Protein AF-A0A3B0KD95-F1 (afdb_monomer_lite)

Structure (mmCIF, N/CA/C/O backbone):
data_AF-A0A3B0KD95-F1
#
_entry.id   AF-A0A3B0KD95-F1
#
loop_
_atom_site.group_PDB
_atom_site.id
_atom_site.type_symbol
_atom_site.label_atom_id
_atom_site.label_alt_id
_atom_site.label_comp_id
_atom_site.label_asym_id
_atom_site.label_entity_id
_atom_site.label_seq_id
_atom_site.pdbx_PDB_ins_code
_atom_site.Cartn_x
_atom_site.Cartn_y
_atom_site.Cartn_z
_atom_site.occupancy
_atom_site.B_iso_or_equiv
_atom_site.auth_seq_id
_atom_site.auth_comp_id
_atom_site.auth_asym_id
_atom_site.auth_atom_id
_atom_site.pdbx_PDB_model_num
ATOM 1 N N . MET A 1 1 ? 42.066 -11.436 -25.158 1.00 61.75 1 MET A N 1
ATOM 2 C CA . MET A 1 1 ? 41.513 -12.187 -24.004 1.00 61.75 1 MET A CA 1
ATOM 3 C C . MET A 1 1 ? 40.568 -11.345 -23.140 1.00 61.75 1 MET A C 1
ATOM 5 O O . MET A 1 1 ? 39.541 -11.863 -22.733 1.00 61.75 1 MET A O 1
ATOM 9 N N . LEU A 1 2 ? 40.833 -10.046 -22.934 1.00 63.94 2 LEU A N 1
ATOM 10 C CA . LEU A 1 2 ? 39.980 -9.151 -22.131 1.00 63.94 2 LEU A CA 1
ATOM 11 C C . LEU A 1 2 ? 38.546 -8.971 -22.682 1.00 63.94 2 LEU A C 1
ATOM 13 O O . LEU A 1 2 ? 37.580 -8.993 -21.930 1.00 63.94 2 LEU A O 1
ATOM 17 N N . TRP A 1 3 ? 38.387 -8.863 -24.006 1.00 67.19 3 TRP A N 1
ATOM 18 C CA . TRP A 1 3 ? 37.083 -8.617 -24.645 1.00 67.19 3 TRP A CA 1
ATOM 19 C C . TRP A 1 3 ? 36.089 -9.786 -24.494 1.00 67.19 3 TRP A C 1
ATOM 21 O O . TRP A 1 3 ? 34.898 -9.572 -24.287 1.00 67.19 3 TRP A O 1
ATOM 31 N N . LEU A 1 4 ? 36.593 -11.027 -24.499 1.00 70.75 4 LEU A N 1
ATOM 32 C CA . LEU A 1 4 ? 35.797 -12.234 -24.238 1.00 70.75 4 LEU A CA 1
ATOM 33 C C . LEU A 1 4 ? 35.297 -12.277 -22.789 1.00 70.75 4 LEU A C 1
ATOM 35 O O . LEU A 1 4 ? 34.150 -12.642 -22.554 1.00 70.75 4 LEU A O 1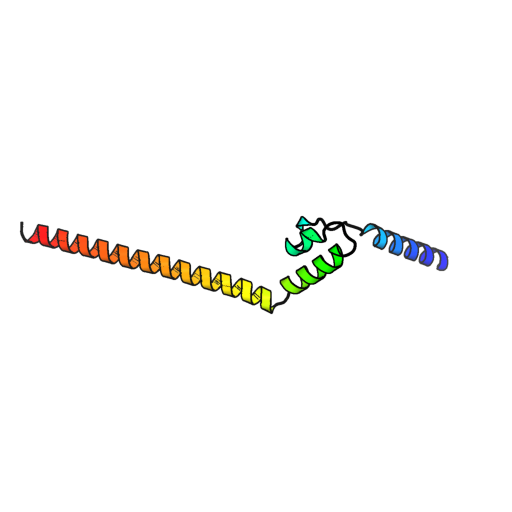
ATOM 39 N N . ALA A 1 5 ? 36.122 -11.850 -21.827 1.00 72.44 5 ALA A N 1
ATOM 40 C CA . ALA A 1 5 ? 35.726 -11.782 -20.423 1.00 72.44 5 ALA A CA 1
ATOM 41 C C . ALA A 1 5 ? 34.607 -10.753 -20.200 1.00 72.44 5 ALA A C 1
ATOM 43 O O . ALA A 1 5 ? 33.627 -11.060 -19.530 1.00 72.44 5 ALA A O 1
ATOM 44 N N . HIS A 1 6 ? 34.686 -9.574 -20.828 1.00 78.19 6 HIS A N 1
ATOM 45 C CA . HIS A 1 6 ? 33.604 -8.584 -20.766 1.00 78.19 6 HIS A CA 1
ATOM 46 C C . HIS A 1 6 ? 32.294 -9.115 -21.354 1.00 78.19 6 HIS A C 1
ATOM 48 O O . HIS A 1 6 ? 31.239 -8.917 -20.758 1.00 78.19 6 HIS A O 1
ATOM 54 N N . PHE A 1 7 ? 32.354 -9.828 -22.480 1.00 81.69 7 PHE A N 1
ATOM 55 C CA . PHE A 1 7 ? 31.161 -10.395 -23.108 1.00 81.69 7 PHE A CA 1
ATOM 56 C C . PHE A 1 7 ? 30.486 -11.450 -22.217 1.00 81.69 7 PHE A C 1
ATOM 58 O O . PHE A 1 7 ? 29.269 -11.433 -22.055 1.00 81.69 7 PHE A O 1
ATOM 65 N N . GLN A 1 8 ? 31.279 -12.315 -21.576 1.00 82.25 8 GLN A N 1
ATOM 66 C CA . GLN A 1 8 ? 30.789 -13.317 -20.622 1.00 82.25 8 GLN A CA 1
ATOM 67 C C . GLN A 1 8 ? 30.199 -12.674 -19.358 1.00 82.25 8 GLN A C 1
ATOM 69 O O . GLN A 1 8 ? 29.142 -13.094 -18.892 1.00 82.25 8 GLN A O 1
ATOM 74 N N . ILE A 1 9 ? 30.832 -11.616 -18.836 1.00 84.19 9 ILE A N 1
ATOM 75 C CA . ILE A 1 9 ? 30.325 -10.853 -17.685 1.00 84.19 9 ILE A CA 1
ATOM 76 C C . ILE A 1 9 ? 28.981 -10.196 -18.023 1.00 84.19 9 ILE A C 1
ATOM 78 O O . ILE A 1 9 ? 28.043 -10.284 -17.237 1.00 84.19 9 ILE A O 1
ATOM 82 N N . ILE A 1 10 ? 28.856 -9.580 -19.202 1.00 84.75 10 ILE A N 1
ATOM 83 C CA . ILE A 1 10 ? 27.604 -8.951 -19.646 1.00 84.75 10 ILE A CA 1
ATOM 84 C C . ILE A 1 10 ? 26.489 -9.998 -19.779 1.00 84.75 10 ILE A C 1
ATOM 86 O O . ILE A 1 10 ? 25.381 -9.774 -19.293 1.00 84.75 10 ILE A O 1
ATOM 90 N N . LEU A 1 11 ? 26.784 -11.160 -20.370 1.00 82.69 11 LEU A N 1
ATOM 91 C CA . LEU A 1 11 ? 25.840 -12.276 -20.487 1.00 82.69 11 LEU A CA 1
ATOM 92 C C . LEU A 1 11 ? 25.380 -12.800 -19.121 1.00 82.69 11 LEU A C 1
ATOM 94 O O . LEU A 1 11 ? 24.182 -12.999 -18.920 1.00 82.69 11 LEU A O 1
ATOM 98 N N . LEU A 1 12 ? 26.304 -12.954 -18.167 1.00 81.25 12 LEU A N 1
ATOM 99 C CA . LEU A 1 12 ? 25.990 -13.343 -16.790 1.00 81.25 12 LEU A CA 1
ATOM 100 C C . LEU A 1 12 ? 25.098 -12.311 -16.092 1.00 81.25 12 LEU A C 1
ATOM 102 O O . LEU A 1 12 ? 24.117 -12.693 -15.458 1.00 81.25 12 LEU A O 1
ATOM 106 N N . CYS A 1 13 ? 25.383 -11.016 -16.242 1.00 81.25 13 CYS A N 1
ATOM 107 C CA . CYS A 1 13 ? 24.563 -9.950 -15.662 1.00 81.25 13 CYS A CA 1
ATOM 108 C C . CYS A 1 13 ? 23.136 -9.942 -16.229 1.00 81.25 13 CYS A C 1
ATOM 110 O O . CYS A 1 13 ? 22.175 -9.803 -15.472 1.00 81.25 13 CYS A O 1
ATOM 112 N N . ILE A 1 14 ? 22.980 -10.127 -17.544 1.00 78.50 14 ILE A N 1
ATOM 113 C CA . ILE A 1 14 ? 21.663 -10.199 -18.196 1.00 78.50 14 ILE A CA 1
ATOM 114 C C . ILE A 1 14 ? 20.889 -11.431 -17.707 1.00 78.50 14 ILE A C 1
ATOM 116 O O . ILE A 1 14 ? 19.709 -11.325 -17.369 1.00 78.50 14 ILE A O 1
ATOM 120 N N . TRP A 1 15 ? 21.554 -12.583 -17.602 1.00 78.31 15 TRP A N 1
ATOM 121 C CA . TRP A 1 15 ? 20.946 -13.825 -17.119 1.00 78.31 15 TRP A CA 1
ATOM 122 C C . TRP A 1 15 ? 20.487 -13.718 -15.654 1.00 78.31 15 TRP A C 1
ATOM 124 O O . TRP A 1 15 ? 19.373 -14.130 -15.311 1.00 78.31 15 TRP A O 1
ATOM 134 N N . LEU A 1 16 ? 21.297 -13.078 -14.802 1.00 69.12 16 LEU A N 1
ATOM 135 C CA . LEU A 1 16 ? 20.965 -12.822 -13.398 1.00 69.12 16 LEU A CA 1
ATOM 136 C C . LEU A 1 16 ? 19.746 -11.895 -13.250 1.00 69.12 16 LEU A C 1
ATOM 138 O O . LEU A 1 16 ? 18.877 -12.140 -12.415 1.00 69.12 16 LEU A O 1
ATOM 142 N N . MET A 1 17 ? 19.653 -10.848 -14.077 1.00 62.62 17 MET A N 1
ATOM 143 C CA . MET A 1 17 ? 18.538 -9.894 -14.041 1.00 62.62 17 MET A CA 1
ATOM 144 C C . MET A 1 17 ? 17.234 -10.497 -14.584 1.00 62.62 17 MET A C 1
ATOM 146 O O . MET A 1 17 ? 16.173 -10.283 -13.993 1.00 62.62 17 MET A O 1
ATOM 150 N N . CYS A 1 18 ? 17.288 -11.300 -15.653 1.00 57.22 18 CYS A N 1
ATOM 151 C CA . CYS A 1 18 ? 16.107 -11.954 -16.233 1.00 57.22 18 CYS A CA 1
ATOM 152 C C . CYS A 1 18 ? 15.501 -13.048 -15.339 1.00 57.22 18 CYS A C 1
ATOM 154 O O . CYS A 1 18 ? 14.298 -13.289 -15.413 1.00 57.22 18 CYS A O 1
ATOM 156 N N . SER A 1 19 ? 16.290 -13.666 -14.458 1.00 54.59 19 SER A N 1
ATOM 157 C CA . SER A 1 19 ? 15.822 -14.733 -13.557 1.00 54.59 19 SER A CA 1
ATOM 158 C C . SER A 1 19 ? 14.946 -14.229 -12.399 1.00 54.59 19 SER A C 1
ATOM 160 O O . SER A 1 19 ? 14.354 -15.019 -11.670 1.00 54.59 19 SER A O 1
ATOM 162 N N . SER A 1 20 ? 14.833 -12.910 -12.224 1.00 50.25 20 SER A N 1
ATOM 163 C CA . SER A 1 20 ? 14.111 -12.283 -11.110 1.00 50.25 20 SER A CA 1
ATOM 164 C C . SER A 1 20 ? 12.638 -11.967 -11.403 1.00 50.25 20 SER A C 1
ATOM 166 O O . SER A 1 20 ? 12.008 -11.207 -10.662 1.00 50.25 20 SER A O 1
ATOM 168 N N . SER A 1 21 ? 12.030 -12.566 -12.436 1.00 49.78 21 SER A N 1
ATOM 169 C CA . SER A 1 21 ? 10.583 -12.450 -12.663 1.00 49.78 21 SER A CA 1
ATOM 170 C C . SER A 1 21 ? 9.786 -13.321 -11.683 1.00 49.78 21 SER A C 1
ATOM 172 O O . SER A 1 21 ? 8.957 -14.136 -12.084 1.00 49.78 21 SER A O 1
ATOM 174 N N . ASN A 1 22 ? 10.010 -13.141 -10.383 1.00 52.44 22 ASN A N 1
ATOM 175 C CA . ASN A 1 22 ? 9.091 -13.628 -9.371 1.00 52.44 22 ASN A CA 1
ATOM 176 C C . ASN A 1 22 ? 7.767 -12.895 -9.600 1.00 52.44 22 ASN A C 1
ATOM 178 O O . ASN A 1 22 ? 7.655 -11.682 -9.392 1.00 52.44 22 ASN A O 1
ATOM 182 N N . ALA A 1 23 ? 6.774 -13.613 -10.118 1.00 58.09 23 ALA A N 1
ATOM 183 C CA . ALA A 1 23 ? 5.404 -13.140 -10.108 1.00 58.09 23 ALA A CA 1
ATOM 184 C C . ALA A 1 23 ? 5.019 -12.976 -8.634 1.00 58.09 23 ALA A C 1
ATOM 186 O O . ALA A 1 23 ? 4.819 -13.962 -7.933 1.00 58.09 23 ALA A O 1
ATOM 187 N N . MET A 1 24 ? 5.022 -11.734 -8.139 1.00 61.66 24 MET A N 1
ATOM 188 C CA . MET A 1 24 ? 4.574 -11.433 -6.782 1.00 61.66 24 MET A CA 1
ATOM 189 C C . MET A 1 24 ? 3.172 -12.027 -6.598 1.00 61.66 24 MET A C 1
ATOM 191 O O . MET A 1 24 ? 2.279 -11.670 -7.374 1.00 61.66 24 MET A O 1
ATOM 195 N N . PRO A 1 25 ? 2.962 -12.923 -5.619 1.00 63.12 25 PRO A N 1
ATOM 196 C CA . PRO A 1 25 ? 1.639 -13.455 -5.353 1.00 63.12 25 PRO A CA 1
ATOM 197 C C . PRO A 1 25 ? 0.749 -12.323 -4.841 1.00 63.12 25 PRO A C 1
ATOM 199 O O . PRO A 1 25 ? 1.187 -11.457 -4.077 1.00 63.12 25 PRO A O 1
ATOM 202 N N . CYS A 1 26 ? -0.511 -12.322 -5.264 1.00 66.62 26 CYS A N 1
ATOM 203 C CA . CYS A 1 26 ? -1.456 -11.262 -4.919 1.00 66.62 26 CYS A CA 1
ATOM 204 C C . CYS A 1 26 ? -1.737 -11.160 -3.415 1.00 66.62 26 CYS A C 1
ATOM 206 O O . CYS A 1 26 ? -2.103 -10.087 -2.947 1.00 66.62 26 CYS A O 1
ATOM 208 N N . ASP A 1 27 ? -1.437 -12.219 -2.659 1.00 67.94 27 ASP A N 1
ATOM 209 C CA . ASP A 1 27 ? -1.521 -12.258 -1.196 1.00 67.94 27 ASP A CA 1
ATOM 210 C C . ASP A 1 27 ? -0.473 -11.375 -0.496 1.00 67.94 27 ASP A C 1
ATOM 212 O O . ASP A 1 27 ? -0.616 -11.052 0.682 1.00 67.94 27 ASP A O 1
ATOM 216 N N . SER A 1 28 ? 0.588 -10.958 -1.201 1.00 69.88 28 SER A N 1
ATOM 217 C CA . SER A 1 28 ? 1.607 -10.050 -0.648 1.00 69.88 28 SER A CA 1
ATOM 218 C C . SER A 1 28 ? 1.157 -8.587 -0.606 1.00 69.88 28 SER A C 1
ATOM 220 O O . SER A 1 28 ? 1.774 -7.776 0.086 1.00 69.88 28 SER A O 1
ATOM 222 N N . CYS A 1 29 ? 0.102 -8.233 -1.344 1.00 77.12 29 CYS A N 1
ATOM 223 C CA . CYS A 1 29 ? -0.410 -6.870 -1.433 1.00 77.12 29 CYS A CA 1
ATOM 224 C C . CYS A 1 29 ? -1.842 -6.749 -0.894 1.00 77.12 29 CYS A C 1
ATOM 226 O O . CYS A 1 29 ? -2.530 -7.740 -0.673 1.00 77.12 29 CYS A O 1
ATOM 228 N N . GLY A 1 30 ? -2.269 -5.517 -0.595 1.00 77.25 30 GLY A N 1
ATOM 229 C CA . GLY A 1 30 ? -3.567 -5.249 0.029 1.00 77.25 30 GLY A CA 1
ATOM 230 C C . GLY A 1 30 ? -4.759 -5.692 -0.823 1.00 77.25 30 GLY A C 1
ATOM 231 O O . GLY A 1 30 ? -4.662 -5.822 -2.046 1.00 77.25 30 GLY A O 1
ATOM 232 N N . LYS A 1 31 ? -5.917 -5.872 -0.173 1.00 78.38 31 LYS A N 1
ATOM 233 C CA . LYS A 1 31 ? -7.174 -6.288 -0.823 1.00 78.38 31 LYS A CA 1
ATOM 234 C C . LYS A 1 31 ? -7.616 -5.304 -1.912 1.00 78.38 31 LYS A C 1
ATOM 236 O O . LYS A 1 31 ? -8.264 -5.715 -2.867 1.00 78.38 31 LYS A O 1
ATOM 241 N N . GLU A 1 32 ? -7.226 -4.030 -1.816 1.00 80.06 32 GLU A N 1
ATOM 242 C CA . GLU A 1 32 ? -7.454 -3.035 -2.872 1.00 80.06 32 GLU A CA 1
ATOM 243 C C . GLU A 1 32 ? -6.765 -3.370 -4.205 1.00 80.06 32 GLU A C 1
ATOM 245 O O . GLU A 1 32 ? -7.252 -2.963 -5.256 1.00 80.06 32 GLU A O 1
ATOM 250 N N . CYS A 1 33 ? -5.672 -4.140 -4.185 1.00 82.25 33 CYS A N 1
ATOM 251 C CA . CYS A 1 33 ? -4.975 -4.587 -5.389 1.00 82.25 33 CYS A CA 1
ATOM 252 C C . CYS A 1 33 ? -5.458 -5.958 -5.889 1.00 82.25 33 CYS A C 1
ATOM 254 O O . CYS A 1 33 ? -4.989 -6.408 -6.936 1.00 82.25 33 CYS A O 1
ATOM 256 N N . ALA A 1 34 ? -6.408 -6.608 -5.202 1.00 82.94 34 ALA A N 1
ATOM 257 C CA . ALA A 1 34 ? -6.946 -7.910 -5.603 1.00 82.94 34 ALA A CA 1
ATOM 258 C C . ALA A 1 34 ? -7.703 -7.845 -6.940 1.00 82.94 34 ALA A C 1
ATOM 260 O O . ALA A 1 34 ? -7.599 -8.763 -7.744 1.00 82.94 34 ALA A O 1
ATOM 261 N N . SER A 1 35 ? -8.392 -6.737 -7.230 1.00 79.75 35 SER A N 1
ATOM 262 C CA . SER A 1 35 ? -9.071 -6.519 -8.520 1.00 79.75 35 SER A CA 1
ATOM 263 C C . SER A 1 35 ? -8.101 -6.328 -9.692 1.00 79.75 35 SER A C 1
ATOM 265 O O . SER A 1 35 ? -8.450 -6.609 -10.834 1.00 79.75 35 SER A O 1
ATOM 267 N N . ALA A 1 36 ? -6.876 -5.868 -9.414 1.00 78.62 36 ALA A N 1
ATOM 268 C CA . ALA A 1 36 ? -5.814 -5.698 -10.402 1.00 78.62 36 ALA A CA 1
ATOM 269 C C . ALA A 1 36 ? -4.886 -6.922 -10.498 1.00 78.62 36 ALA A C 1
ATOM 271 O O . ALA A 1 36 ? -4.006 -6.937 -11.362 1.00 78.62 36 ALA A O 1
ATOM 272 N N . CYS A 1 37 ? -5.059 -7.926 -9.632 1.00 78.62 37 CYS A N 1
ATOM 273 C CA . CYS A 1 37 ? -4.280 -9.162 -9.602 1.00 78.62 37 CYS A CA 1
ATOM 274 C C . CYS A 1 37 ? -4.282 -9.857 -10.974 1.00 78.62 37 CYS A C 1
ATOM 276 O O . CYS A 1 37 ? -5.325 -10.012 -11.601 1.00 78.62 37 CYS A O 1
ATOM 278 N N . GLY A 1 38 ? -3.102 -10.245 -11.466 1.00 73.69 38 GLY A N 1
ATOM 279 C CA . GLY A 1 38 ? -2.946 -10.885 -12.781 1.00 73.69 38 GLY A CA 1
ATOM 280 C C . GLY A 1 38 ? -2.921 -9.927 -13.982 1.00 73.69 38 GLY A C 1
ATOM 281 O O . GLY A 1 38 ? -2.632 -10.355 -15.096 1.00 73.69 38 GLY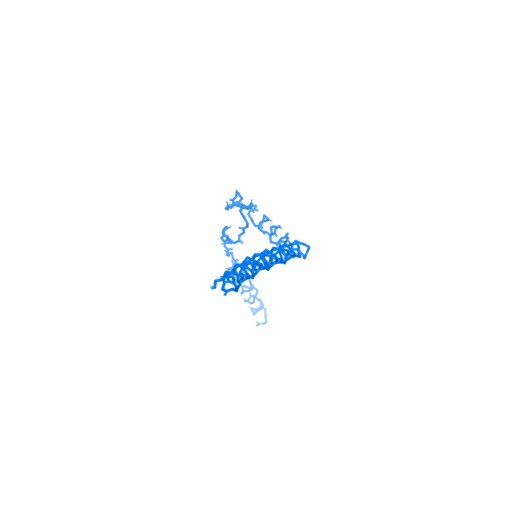 A O 1
ATOM 282 N N . THR A 1 39 ? -3.151 -8.626 -13.781 1.00 79.44 39 THR A N 1
ATOM 283 C CA . THR A 1 39 ? -3.037 -7.613 -14.845 1.00 79.44 39 THR A CA 1
ATOM 284 C C . THR A 1 39 ? -1.655 -6.949 -14.860 1.00 79.44 39 THR A C 1
ATOM 286 O O . THR A 1 39 ? -0.927 -6.947 -13.864 1.00 79.44 39 THR A O 1
ATOM 289 N N . LYS A 1 40 ? -1.305 -6.276 -15.967 1.00 78.56 40 LYS A N 1
ATOM 290 C CA . LYS A 1 40 ? -0.084 -5.448 -16.065 1.00 78.56 40 LYS A CA 1
ATOM 291 C C . LYS A 1 40 ? -0.018 -4.354 -14.983 1.00 78.56 40 LYS A C 1
ATOM 293 O O . LYS A 1 40 ? 1.074 -3.959 -14.579 1.00 78.56 40 LYS A O 1
ATOM 298 N N . HIS A 1 41 ? -1.169 -3.886 -14.494 1.00 80.19 41 HIS A N 1
ATOM 299 C CA . HIS A 1 41 ? -1.270 -2.822 -13.490 1.00 80.19 41 HIS A CA 1
ATOM 300 C C . HIS A 1 41 ? -1.068 -3.306 -12.049 1.00 80.19 41 HIS A C 1
ATOM 302 O O . HIS A 1 41 ? -0.888 -2.476 -11.155 1.00 80.19 41 HIS A O 1
ATOM 308 N N . PHE A 1 42 ? -1.031 -4.623 -11.813 1.00 81.31 42 PHE A N 1
ATOM 309 C CA . PHE A 1 42 ? -0.830 -5.197 -10.482 1.00 81.31 42 PHE A CA 1
ATOM 310 C C . PHE A 1 42 ? 0.445 -4.674 -9.810 1.00 81.31 42 PHE A C 1
ATOM 312 O O . PHE A 1 42 ? 0.412 -4.239 -8.661 1.00 81.31 42 PHE A O 1
ATOM 319 N N . ARG A 1 43 ? 1.563 -4.639 -10.549 1.00 80.81 43 ARG A N 1
ATOM 320 C CA . ARG A 1 43 ? 2.858 -4.171 -10.024 1.00 80.81 43 ARG A CA 1
ATOM 321 C C . ARG A 1 43 ? 2.802 -2.714 -9.570 1.00 80.81 43 ARG A C 1
ATOM 323 O O . ARG A 1 43 ? 3.314 -2.387 -8.505 1.00 80.81 43 ARG A O 1
ATOM 330 N N . THR A 1 44 ? 2.149 -1.851 -10.346 1.00 83.94 44 THR A N 1
ATOM 331 C CA . THR A 1 44 ? 1.992 -0.430 -10.011 1.00 83.94 44 THR A CA 1
ATOM 332 C C . THR A 1 44 ? 1.070 -0.236 -8.808 1.00 83.94 44 THR A C 1
ATOM 334 O O . THR A 1 44 ? 1.404 0.543 -7.918 1.00 83.94 44 THR A O 1
ATOM 337 N N . CYS A 1 45 ? -0.047 -0.973 -8.737 1.00 84.44 45 CYS A N 1
ATOM 338 C CA . CYS A 1 45 ? -0.930 -0.954 -7.567 1.00 84.44 45 CYS A CA 1
ATOM 339 C C . CYS A 1 45 ? -0.175 -1.388 -6.310 1.00 84.44 45 CYS A C 1
ATOM 341 O O . CYS A 1 45 ? -0.189 -0.686 -5.304 1.00 84.44 45 CYS A O 1
ATOM 343 N N . CYS A 1 46 ? 0.549 -2.504 -6.399 1.00 85.38 46 CYS A N 1
ATOM 344 C CA . CYS A 1 46 ? 1.275 -3.072 -5.276 1.00 85.38 46 CYS A CA 1
ATOM 345 C C . CYS A 1 46 ? 2.409 -2.149 -4.799 1.00 85.38 46 CYS A C 1
ATOM 347 O O . CYS A 1 46 ? 2.564 -1.932 -3.600 1.00 85.38 46 CYS A O 1
ATOM 349 N N . PHE A 1 47 ? 3.138 -1.510 -5.721 1.00 84.38 47 PHE A N 1
ATOM 350 C CA . PHE A 1 47 ? 4.149 -0.507 -5.380 1.00 84.38 47 PHE A CA 1
ATOM 351 C C . PHE A 1 47 ? 3.547 0.724 -4.689 1.00 84.38 47 PHE A C 1
ATOM 353 O O . PHE A 1 47 ? 4.058 1.155 -3.659 1.00 84.38 47 PHE A O 1
ATOM 360 N N . ASN A 1 48 ? 2.443 1.270 -5.209 1.00 83.94 48 ASN A N 1
ATOM 361 C CA . ASN A 1 48 ? 1.765 2.414 -4.592 1.00 83.94 48 ASN A CA 1
ATOM 362 C C . ASN A 1 48 ? 1.182 2.062 -3.220 1.00 83.94 48 ASN A C 1
ATOM 364 O O . ASN A 1 48 ? 1.286 2.859 -2.292 1.00 83.94 48 ASN A O 1
ATOM 368 N N . TYR A 1 49 ? 0.627 0.859 -3.075 1.00 83.56 49 TYR A N 1
ATOM 369 C CA . TYR A 1 49 ? 0.143 0.341 -1.801 1.00 83.56 49 TYR A CA 1
ATOM 370 C C . TYR A 1 49 ? 1.272 0.213 -0.777 1.00 83.56 49 TYR A C 1
ATOM 372 O O . TYR A 1 49 ? 1.163 0.716 0.339 1.00 83.56 49 TYR A O 1
ATOM 380 N N . LEU A 1 50 ? 2.382 -0.422 -1.164 1.00 79.12 50 LEU A N 1
ATOM 381 C CA . LEU A 1 50 ? 3.551 -0.568 -0.301 1.00 79.12 50 LEU A CA 1
ATOM 382 C C . LEU A 1 50 ? 4.142 0.790 0.062 1.00 79.12 50 LEU A C 1
ATOM 384 O O . LEU A 1 50 ? 4.493 0.999 1.217 1.00 79.12 50 LEU A O 1
ATOM 388 N N . ARG A 1 51 ? 4.221 1.727 -0.884 1.00 78.38 51 ARG A N 1
ATOM 389 C CA . ARG A 1 51 ? 4.697 3.087 -0.620 1.00 78.38 51 ARG A CA 1
ATOM 390 C C . ARG A 1 51 ? 3.801 3.812 0.379 1.00 78.38 51 ARG A C 1
ATOM 392 O O . ARG A 1 51 ? 4.323 4.370 1.330 1.00 78.38 51 ARG A O 1
ATOM 399 N N . LYS A 1 52 ? 2.481 3.750 0.191 1.00 74.19 52 LYS A N 1
ATOM 400 C CA . LYS A 1 52 ? 1.489 4.321 1.108 1.00 74.19 52 LYS A CA 1
ATOM 401 C C . LYS A 1 52 ? 1.607 3.716 2.512 1.00 74.19 52 LYS A C 1
ATOM 403 O O . LYS A 1 52 ? 1.676 4.424 3.502 1.00 74.19 52 LYS A O 1
ATOM 408 N N . ARG A 1 53 ? 1.721 2.390 2.611 1.00 71.56 53 ARG A N 1
ATOM 409 C CA . ARG A 1 53 ? 1.856 1.690 3.898 1.00 71.56 53 ARG A CA 1
ATOM 410 C C . ARG A 1 53 ? 3.180 1.976 4.618 1.00 71.56 53 ARG A C 1
ATOM 412 O O . ARG A 1 53 ? 3.207 1.968 5.844 1.00 71.56 53 ARG A O 1
ATOM 419 N N . ASN A 1 54 ? 4.266 2.155 3.868 1.00 68.69 54 ASN A N 1
ATOM 420 C CA . ASN A 1 54 ? 5.581 2.505 4.410 1.00 68.69 54 ASN A CA 1
ATOM 421 C C . ASN A 1 54 ? 5.751 4.015 4.616 1.00 68.69 54 ASN A C 1
ATOM 423 O O . ASN A 1 54 ? 6.815 4.439 5.065 1.00 68.69 54 ASN A O 1
ATOM 427 N N . ASP A 1 55 ? 4.738 4.821 4.293 1.00 74.06 55 ASP A N 1
ATOM 428 C CA . ASP A 1 55 ? 4.766 6.239 4.597 1.00 74.06 55 ASP A CA 1
ATOM 429 C C . ASP A 1 55 ? 4.808 6.413 6.128 1.00 74.06 55 ASP A C 1
ATOM 431 O O . ASP A 1 55 ? 3.993 5.812 6.848 1.00 74.06 55 ASP A O 1
ATOM 435 N N . PRO A 1 56 ? 5.790 7.162 6.660 1.00 63.41 56 PRO A N 1
ATOM 436 C CA . PRO A 1 56 ? 5.992 7.280 8.098 1.00 63.41 56 PRO A CA 1
ATOM 437 C C . PRO A 1 56 ? 4.761 7.846 8.812 1.00 63.41 56 PRO A C 1
ATOM 439 O O . PRO A 1 56 ? 4.541 7.501 9.972 1.00 63.41 56 PRO A O 1
ATOM 442 N N . ASP A 1 57 ? 3.922 8.639 8.141 1.00 66.69 57 ASP A N 1
ATOM 443 C CA . ASP A 1 57 ? 2.716 9.215 8.742 1.00 66.69 57 ASP A CA 1
ATOM 444 C C . ASP A 1 57 ? 1.596 8.181 8.927 1.00 66.69 57 ASP A C 1
ATOM 446 O O . ASP A 1 57 ? 0.891 8.185 9.943 1.00 66.69 57 ASP A O 1
ATOM 450 N N . GLU A 1 58 ? 1.446 7.243 7.992 1.00 63.12 58 GLU A N 1
ATOM 451 C CA . GLU A 1 58 ? 0.449 6.171 8.081 1.00 63.12 58 GLU A CA 1
ATOM 452 C C . GLU A 1 58 ? 0.892 5.061 9.046 1.00 63.12 58 GLU A C 1
ATOM 454 O O . GLU A 1 58 ? 0.072 4.529 9.806 1.00 63.12 58 GLU A O 1
ATOM 459 N N . LEU A 1 59 ? 2.200 4.787 9.115 1.00 61.00 59 LEU A N 1
ATOM 460 C CA . LEU A 1 59 ? 2.781 3.904 10.127 1.00 61.00 59 LEU A CA 1
ATOM 461 C C . LEU A 1 59 ? 2.655 4.502 11.540 1.00 61.00 59 LEU A C 1
ATOM 463 O O . LEU A 1 59 ? 2.262 3.788 12.469 1.00 61.00 59 LEU A O 1
ATOM 467 N N . ARG A 1 60 ? 2.904 5.812 11.697 1.00 61.91 60 ARG A N 1
ATOM 468 C CA . ARG A 1 60 ? 2.675 6.552 12.952 1.00 61.91 60 ARG A CA 1
ATOM 469 C C . ARG A 1 60 ? 1.210 6.500 13.366 1.00 61.91 60 ARG A C 1
ATOM 471 O O . ARG A 1 60 ? 0.937 6.065 14.477 1.00 61.91 60 ARG A O 1
ATOM 478 N N . ARG A 1 61 ? 0.259 6.782 12.464 1.00 65.00 61 ARG A N 1
ATOM 479 C CA . ARG A 1 61 ? -1.180 6.645 12.769 1.00 65.00 61 ARG A CA 1
ATOM 480 C C . ARG A 1 61 ? -1.576 5.233 13.194 1.00 65.00 61 ARG A C 1
ATOM 482 O O . ARG A 1 61 ? -2.395 5.076 14.098 1.00 65.00 61 ARG A O 1
ATOM 489 N N . SER A 1 62 ? -1.029 4.202 12.547 1.00 68.69 62 SER A N 1
ATOM 490 C CA . SER A 1 62 ? -1.282 2.812 12.942 1.00 68.69 62 SER A CA 1
ATOM 491 C C . SER A 1 62 ? -0.723 2.510 14.337 1.00 68.69 62 SER A C 1
ATOM 493 O O . SER A 1 62 ? -1.367 1.793 15.103 1.00 68.69 62 SER A O 1
ATOM 495 N N . SER A 1 63 ? 0.461 3.029 14.667 1.00 71.25 63 SER A N 1
ATOM 496 C CA . SER A 1 63 ? 1.074 2.887 15.993 1.00 71.25 63 SER A CA 1
ATOM 497 C C . SER A 1 63 ? 0.280 3.638 17.063 1.00 71.25 63 SER A C 1
ATOM 499 O O . SER A 1 63 ? -0.074 3.052 18.085 1.00 71.25 63 SER A O 1
ATOM 501 N N . ASP A 1 64 ? -0.086 4.891 16.794 1.00 75.88 64 ASP A N 1
ATOM 502 C CA . ASP A 1 64 ? -0.867 5.740 17.696 1.00 75.88 64 ASP A CA 1
ATOM 503 C C . ASP A 1 64 ? -2.226 5.109 17.998 1.00 75.88 64 ASP A C 1
ATOM 505 O O . ASP A 1 64 ? -2.647 5.049 19.149 1.00 75.88 64 ASP A O 1
ATOM 509 N N . ARG A 1 65 ? -2.896 4.540 16.989 1.00 74.12 65 ARG A N 1
ATOM 510 C CA . ARG A 1 65 ? -4.182 3.863 17.189 1.00 74.12 65 ARG A CA 1
ATOM 511 C C . ARG A 1 65 ? -4.067 2.629 18.088 1.00 74.12 65 ARG A C 1
ATOM 513 O O . ARG A 1 65 ? -4.955 2.406 18.903 1.00 74.12 65 ARG A O 1
ATOM 520 N N . ARG A 1 66 ? -2.985 1.849 17.967 1.00 78.69 66 ARG A N 1
ATOM 521 C CA . ARG A 1 66 ? -2.713 0.700 18.854 1.00 78.69 66 ARG A CA 1
ATOM 522 C C . ARG A 1 66 ? -2.391 1.146 20.277 1.00 78.69 66 ARG A C 1
ATOM 524 O O . ARG A 1 66 ? -2.841 0.511 21.223 1.00 78.69 66 ARG A O 1
ATOM 531 N N . LEU A 1 67 ? -1.641 2.238 20.424 1.00 81.62 67 LEU A N 1
ATOM 532 C CA . LEU A 1 67 ? -1.339 2.825 21.725 1.00 81.62 67 LEU A CA 1
ATOM 533 C C . LEU A 1 67 ? -2.615 3.324 22.416 1.00 81.62 67 LEU A C 1
ATOM 535 O O . LEU A 1 67 ? -2.831 3.018 23.585 1.00 81.62 67 LEU A O 1
ATOM 539 N N . ILE A 1 68 ? -3.485 4.033 21.690 1.00 82.50 68 ILE A N 1
ATOM 540 C CA . ILE A 1 68 ? -4.780 4.506 22.201 1.00 82.50 68 ILE A CA 1
ATOM 541 C C . ILE A 1 68 ? -5.656 3.326 22.642 1.00 82.50 68 ILE A C 1
ATOM 543 O O . ILE A 1 68 ? -6.243 3.380 23.720 1.00 82.50 68 ILE A O 1
ATOM 547 N N . ASP A 1 69 ? -5.723 2.256 21.845 1.00 82.81 69 ASP A N 1
ATOM 548 C CA . ASP A 1 69 ? -6.497 1.056 22.185 1.00 82.81 69 ASP A CA 1
ATOM 549 C C . ASP A 1 69 ? -5.958 0.374 23.451 1.00 82.81 69 ASP A C 1
ATOM 551 O O . ASP A 1 69 ? -6.723 0.039 24.354 1.00 82.81 69 ASP A O 1
ATOM 555 N N . PHE A 1 70 ? -4.631 0.270 23.584 1.00 88.00 70 PHE A N 1
ATOM 556 C CA . PHE A 1 70 ? -4.000 -0.249 24.796 1.00 88.00 70 PHE A CA 1
ATOM 557 C C . PHE A 1 70 ? -4.325 0.609 26.026 1.00 88.00 70 PHE A C 1
ATOM 559 O O . PHE A 1 70 ? -4.740 0.069 27.049 1.00 88.00 70 PHE A O 1
ATOM 566 N N . ILE A 1 71 ? -4.198 1.936 25.929 1.00 85.25 71 ILE A N 1
ATOM 567 C CA . ILE A 1 71 ? -4.528 2.862 27.026 1.00 85.25 71 ILE A CA 1
ATOM 568 C C . ILE A 1 71 ? -6.003 2.721 27.425 1.00 85.25 71 ILE A C 1
ATOM 570 O O . ILE A 1 71 ? -6.319 2.657 28.613 1.00 85.25 71 ILE A O 1
ATOM 574 N N . LEU A 1 72 ? -6.910 2.625 26.448 1.00 86.38 72 LEU A N 1
ATOM 575 C CA . LEU A 1 72 ? -8.341 2.468 26.698 1.00 86.38 72 LEU A CA 1
ATOM 576 C C . LEU A 1 72 ? -8.661 1.126 27.375 1.00 86.38 72 LEU A C 1
ATOM 578 O O . LEU A 1 72 ? -9.466 1.087 28.306 1.00 86.38 72 LEU A O 1
ATOM 582 N N . LEU A 1 73 ? -8.034 0.034 26.932 1.00 86.50 73 LEU A N 1
ATOM 583 C CA . LEU A 1 73 ? -8.203 -1.292 27.528 1.00 86.50 73 LEU A CA 1
ATOM 584 C C . LEU A 1 73 ? -7.674 -1.339 28.965 1.00 86.50 73 LEU A C 1
ATOM 586 O O . LEU A 1 73 ? -8.373 -1.840 29.845 1.00 86.50 73 LEU A O 1
ATOM 590 N N . GLN A 1 74 ? -6.495 -0.766 29.222 1.00 85.81 74 GLN A N 1
ATOM 591 C CA . GLN A 1 74 ? -5.931 -0.662 30.572 1.00 85.81 74 GLN A CA 1
ATOM 592 C C . GLN A 1 74 ? -6.827 0.182 31.487 1.00 85.81 74 GLN A C 1
ATOM 594 O O . GLN A 1 74 ? -7.139 -0.235 32.600 1.00 85.81 74 GLN A O 1
ATOM 599 N N . GLY A 1 75 ? -7.319 1.326 31.002 1.00 86.12 75 GLY A N 1
ATOM 600 C CA . GLY A 1 75 ? -8.241 2.175 31.758 1.00 86.12 75 GLY A CA 1
ATOM 601 C C . GLY A 1 75 ? -9.551 1.465 32.113 1.00 86.12 75 GLY A C 1
ATOM 602 O O . GLY A 1 75 ? -10.029 1.576 33.240 1.00 86.12 75 GLY A O 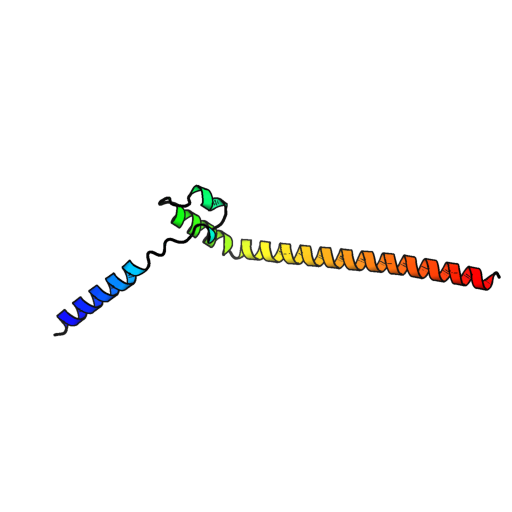1
ATOM 603 N N . ARG A 1 76 ? -10.110 0.676 31.185 1.00 84.31 76 ARG A N 1
ATOM 604 C CA . ARG A 1 76 ? -11.295 -0.158 31.452 1.00 84.31 76 ARG A CA 1
ATOM 605 C C . ARG A 1 76 ? -11.013 -1.237 32.492 1.00 84.31 76 ARG A C 1
ATOM 607 O O . ARG A 1 76 ? -11.828 -1.410 33.392 1.00 84.31 76 ARG A O 1
ATOM 614 N N . ALA A 1 77 ? -9.881 -1.931 32.390 1.00 78.75 77 ALA A N 1
ATOM 615 C CA . ALA A 1 77 ? -9.497 -2.960 33.352 1.00 78.75 77 ALA A CA 1
ATOM 616 C C . ALA A 1 77 ? -9.349 -2.375 34.767 1.00 78.75 77 ALA A C 1
ATOM 618 O O . ALA A 1 77 ? -9.941 -2.899 35.713 1.00 78.75 77 ALA A O 1
ATOM 619 N N . LEU A 1 78 ? -8.661 -1.236 34.892 1.00 80.31 78 LEU A N 1
ATOM 620 C CA . LEU A 1 78 ? -8.492 -0.535 36.164 1.00 80.31 78 LEU A CA 1
ATOM 621 C C . LEU A 1 78 ? -9.837 -0.079 36.748 1.00 80.31 78 LEU A C 1
ATOM 623 O O . LEU A 1 78 ? -10.115 -0.327 37.917 1.00 80.31 78 LEU A O 1
ATOM 627 N N . TYR A 1 79 ? -10.715 0.506 35.927 1.00 79.06 79 TYR A N 1
ATOM 628 C CA . TYR A 1 79 ? -12.055 0.915 36.360 1.00 79.06 79 TYR A CA 1
ATOM 629 C C . T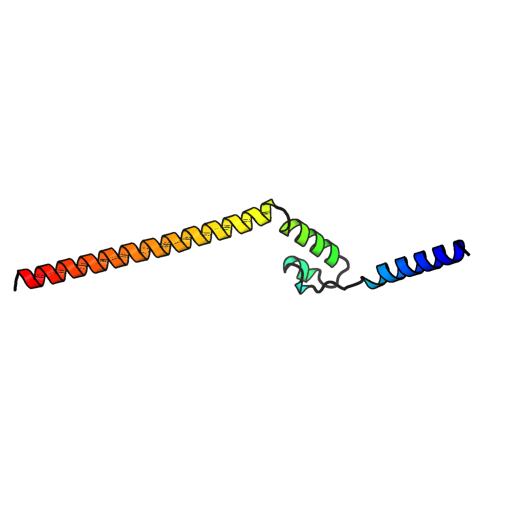YR A 1 79 ? -12.886 -0.271 36.871 1.00 79.06 79 TYR A C 1
ATOM 631 O O . TYR A 1 79 ? -13.543 -0.178 37.907 1.00 79.06 79 TYR A O 1
ATOM 639 N N . THR A 1 80 ? -12.834 -1.414 36.178 1.00 74.31 80 THR A N 1
ATOM 640 C CA . THR A 1 80 ? -13.530 -2.626 36.637 1.00 74.31 80 THR A CA 1
ATOM 641 C C . THR A 1 80 ? -12.946 -3.192 37.931 1.00 74.31 80 THR A C 1
ATOM 643 O O . THR A 1 80 ? -13.700 -3.734 38.742 1.00 74.31 80 THR A O 1
ATOM 646 N N . GLN A 1 81 ? -11.636 -3.045 38.156 1.00 79.12 81 GLN A N 1
ATOM 647 C CA . GLN A 1 81 ? -10.994 -3.447 39.404 1.00 79.12 81 GLN A CA 1
ATOM 648 C C . GLN A 1 81 ? -11.442 -2.553 40.565 1.00 79.12 81 GLN A C 1
ATOM 650 O O . GLN A 1 81 ? -11.880 -3.077 41.585 1.00 79.12 81 GLN A O 1
ATOM 655 N N . GLU A 1 82 ? -11.428 -1.230 40.387 1.00 75.06 82 GLU A N 1
ATOM 656 C CA . GLU A 1 82 ? -11.895 -0.277 41.403 1.00 75.06 82 GLU A CA 1
ATOM 657 C C . GLU A 1 82 ? -13.354 -0.528 41.805 1.00 75.06 82 GLU A C 1
ATOM 659 O O . GLU A 1 82 ? -13.696 -0.520 42.989 1.00 75.06 82 GLU A O 1
ATOM 664 N N . LEU A 1 83 ? -14.226 -0.814 40.833 1.00 72.56 83 LEU A N 1
ATOM 665 C CA . LEU A 1 83 ? -15.618 -1.189 41.097 1.00 72.56 83 LEU A CA 1
ATOM 666 C C . LEU A 1 83 ? -15.730 -2.481 41.908 1.00 72.56 83 LEU A C 1
ATOM 668 O O . LEU A 1 83 ? -16.541 -2.559 42.834 1.00 72.56 83 LEU A O 1
ATOM 672 N N . ARG A 1 84 ? -14.920 -3.493 41.582 1.00 71.38 84 ARG A N 1
ATOM 673 C CA . ARG A 1 84 ? -14.901 -4.763 42.315 1.00 71.38 84 ARG A CA 1
ATOM 674 C C . ARG A 1 84 ? -14.387 -4.578 43.741 1.00 71.38 84 ARG A C 1
ATOM 676 O O . ARG A 1 84 ? -14.958 -5.161 44.658 1.00 71.38 84 ARG A O 1
ATOM 683 N N . GLU A 1 85 ? -13.354 -3.765 43.938 1.00 75.31 85 GLU A N 1
ATOM 684 C CA . GLU A 1 85 ? -12.822 -3.446 45.265 1.00 75.31 85 GLU A CA 1
ATOM 685 C C . GLU A 1 85 ? -13.823 -2.646 46.100 1.00 75.31 85 GLU A C 1
ATOM 687 O O . GLU A 1 85 ? -14.057 -2.984 47.259 1.00 75.31 85 GLU A O 1
ATOM 692 N N . ARG A 1 86 ? -14.500 -1.653 45.511 1.00 73.75 86 ARG A N 1
ATOM 693 C CA . ARG A 1 86 ? -15.597 -0.923 46.166 1.00 73.75 86 ARG A CA 1
ATOM 694 C C . ARG A 1 86 ? -16.730 -1.848 46.592 1.00 73.75 86 ARG A C 1
ATOM 696 O O . ARG A 1 86 ? -17.202 -1.728 47.720 1.00 73.75 86 ARG A O 1
ATOM 703 N N . HIS A 1 87 ? -17.147 -2.763 45.718 1.00 74.44 87 HIS A N 1
ATOM 704 C CA . HIS A 1 87 ? -18.177 -3.746 46.044 1.00 74.44 87 HIS A CA 1
ATOM 705 C C . HIS A 1 87 ? -17.725 -4.678 47.177 1.00 74.44 87 HIS A C 1
ATOM 707 O O . HIS A 1 87 ? -18.473 -4.880 48.127 1.00 74.44 87 HIS A O 1
ATOM 713 N N . ASN A 1 88 ? -16.495 -5.199 47.110 1.00 76.31 88 ASN A N 1
ATOM 714 C CA . ASN A 1 88 ? -15.946 -6.093 48.131 1.00 76.31 88 ASN A CA 1
ATOM 715 C C . ASN A 1 88 ? -15.805 -5.398 49.499 1.00 76.31 88 ASN A C 1
ATOM 717 O O . ASN A 1 88 ? -16.189 -5.954 50.527 1.00 76.31 88 ASN A O 1
ATOM 721 N N . ASN A 1 89 ? -15.328 -4.150 49.514 1.00 78.88 89 ASN A N 1
ATOM 722 C CA . ASN A 1 89 ? -15.269 -3.344 50.733 1.00 78.88 89 ASN A CA 1
ATOM 723 C C . ASN A 1 89 ? -16.671 -3.060 51.283 1.00 78.88 89 ASN A C 1
ATOM 725 O O . ASN A 1 89 ? -16.871 -3.176 52.485 1.00 78.88 89 ASN A O 1
ATOM 729 N N . GLY A 1 90 ? -17.652 -2.756 50.427 1.00 76.06 90 GLY A N 1
ATOM 730 C CA . GLY A 1 90 ? -19.051 -2.596 50.836 1.00 76.06 90 GLY A CA 1
ATOM 731 C C . GLY A 1 90 ? -19.608 -3.841 51.531 1.00 76.06 90 GLY A C 1
ATOM 732 O O . GLY A 1 90 ? -20.172 -3.735 52.616 1.00 76.06 90 GLY A O 1
ATOM 733 N N . THR A 1 91 ? -19.376 -5.024 50.958 1.00 72.62 91 THR A N 1
ATOM 734 C CA . THR A 1 91 ? -19.797 -6.298 51.563 1.00 72.62 91 THR A CA 1
ATOM 735 C C . THR A 1 91 ? -19.067 -6.620 52.867 1.00 72.62 91 THR A C 1
ATOM 737 O O . THR A 1 91 ? -19.675 -7.176 53.774 1.00 72.62 91 THR A O 1
ATOM 740 N N . LEU A 1 92 ? -17.787 -6.255 53.000 1.00 73.31 92 LEU A N 1
ATOM 741 C CA . LEU A 1 92 ? -17.027 -6.454 54.239 1.00 73.31 92 LEU A CA 1
ATOM 742 C C . LEU A 1 92 ? -17.563 -5.573 55.379 1.00 73.31 92 LEU A C 1
ATOM 744 O O . LEU A 1 92 ? -17.646 -6.022 56.521 1.00 73.31 92 LEU A O 1
ATOM 748 N N . ILE A 1 93 ? -17.938 -4.329 55.065 1.00 72.25 93 ILE A N 1
ATOM 749 C CA . ILE A 1 93 ? -18.519 -3.386 56.029 1.00 72.25 93 ILE A CA 1
ATOM 750 C C . ILE A 1 93 ? -19.887 -3.892 56.506 1.00 72.25 93 ILE A C 1
ATOM 752 O O . ILE A 1 93 ? -20.159 -3.847 57.703 1.00 72.25 93 ILE A O 1
ATOM 75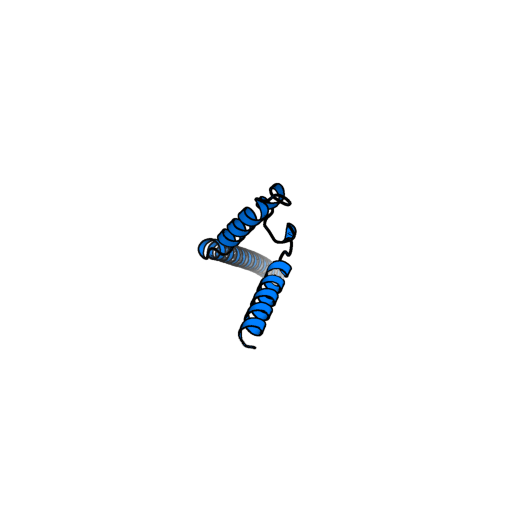6 N N . ASP A 1 94 ? -20.716 -4.411 55.595 1.00 68.50 94 ASP A N 1
ATOM 757 C CA . ASP A 1 94 ? -22.036 -4.972 55.915 1.00 68.50 94 ASP A CA 1
ATOM 758 C C . ASP A 1 94 ? -21.926 -6.214 56.818 1.00 68.50 94 ASP A C 1
ATOM 760 O O . ASP A 1 94 ? -22.573 -6.291 57.864 1.00 68.50 94 ASP A O 1
ATOM 764 N N . LEU A 1 95 ? -21.003 -7.130 56.494 1.00 72.50 95 LEU A N 1
ATOM 765 C CA . LEU A 1 95 ? -20.729 -8.314 57.314 1.00 72.50 95 LEU A CA 1
ATOM 766 C C . LEU A 1 95 ? -20.217 -7.932 58.713 1.00 72.50 95 LEU A C 1
ATOM 768 O O . LEU A 1 95 ? -20.649 -8.507 59.710 1.00 72.50 95 LEU A O 1
ATOM 772 N N . GLY A 1 96 ? -19.321 -6.940 58.785 1.00 71.38 96 GLY A N 1
ATOM 773 C CA . GLY A 1 96 ? -18.787 -6.412 60.041 1.00 71.38 96 GLY A CA 1
ATOM 774 C C . GLY A 1 96 ? -19.863 -5.766 60.917 1.00 71.38 96 GLY A C 1
ATOM 775 O O . GLY A 1 96 ? -19.877 -5.976 62.132 1.00 71.38 96 GLY A O 1
ATOM 776 N N . LEU A 1 97 ? -20.800 -5.035 60.304 1.00 73.00 97 LEU A N 1
ATOM 777 C CA . LEU A 1 97 ? -21.946 -4.450 60.998 1.00 73.00 97 LEU A CA 1
ATOM 778 C C . LEU A 1 97 ? -22.873 -5.544 61.547 1.00 73.00 97 LEU A C 1
ATOM 780 O O . LEU A 1 97 ? -23.309 -5.463 62.693 1.00 73.00 97 LEU A O 1
ATOM 784 N N . GLN A 1 98 ? -23.117 -6.604 60.774 1.00 69.88 98 GLN A N 1
ATOM 785 C CA . GLN A 1 98 ? -23.963 -7.716 61.201 1.00 69.88 98 GLN A CA 1
ATOM 786 C C . GLN A 1 98 ? -23.348 -8.528 62.351 1.00 69.88 98 GLN A C 1
ATOM 788 O O . GLN A 1 98 ? -24.080 -8.996 63.219 1.00 69.88 98 GLN A O 1
ATOM 793 N N . THR A 1 99 ? -22.019 -8.654 62.414 1.00 69.00 99 THR A N 1
ATOM 794 C CA . THR A 1 99 ? -21.325 -9.267 63.563 1.00 69.00 99 THR A CA 1
ATOM 795 C C . THR A 1 99 ? -21.243 -8.379 64.804 1.00 69.00 99 THR A C 1
ATOM 797 O O . THR A 1 99 ? -20.982 -8.897 65.880 1.00 69.00 99 THR A O 1
ATOM 800 N N . TYR A 1 100 ? -21.420 -7.060 64.677 1.00 65.75 100 TYR A N 1
ATOM 801 C CA . TYR A 1 100 ? -21.375 -6.132 65.815 1.00 65.75 100 TYR A CA 1
ATOM 802 C C . TYR A 1 100 ? -22.733 -5.988 66.522 1.00 65.75 100 TYR A C 1
ATOM 804 O O . TYR A 1 100 ? -22.780 -5.686 67.711 1.00 65.75 100 TYR A O 1
ATOM 812 N N . TYR A 1 101 ? -23.832 -6.181 65.787 1.00 63.06 101 TYR A N 1
ATOM 813 C CA . TYR A 1 101 ? -25.203 -6.065 66.301 1.00 63.06 101 TYR A CA 1
ATOM 814 C C . TYR A 1 101 ? -25.865 -7.404 66.685 1.00 63.06 101 TYR A C 1
ATOM 816 O O . TYR A 1 101 ? -26.997 -7.382 67.168 1.00 63.06 101 TYR A O 1
ATOM 824 N N . ASN A 1 102 ? -25.184 -8.537 66.486 1.00 55.41 102 ASN A N 1
ATOM 825 C CA . ASN A 1 102 ? -25.565 -9.864 66.996 1.00 55.41 102 ASN A CA 1
ATOM 826 C C . ASN A 1 102 ? -24.726 -10.225 68.224 1.00 55.41 102 ASN A C 1
ATOM 828 O O . ASN A 1 102 ? -25.269 -10.926 69.105 1.00 55.41 102 ASN A O 1
#

Organism: Drosophila guanche (NCBI:txid7266)

Radius of gyration: 31.98 Å; chains: 1; bounding box: 67×24×92 Å

pLDDT: mean 74.16, std 8.81, range [49.78, 88.0]

Foldseek 3Di:
DVVVVVVVVVVVVVVVVVVPPPQPALVLADPVLVVVRPHPCSVVNRVVRVVVCPPVVNVVVVVVVVVVVVVVVVVVVVVVVVVVVVVVVVVVVVVVVVVVVD

Secondary structure (DSSP, 8-state):
-HHHHHHHHHHHHHHHHHTT-----GGGS-GGGGGGT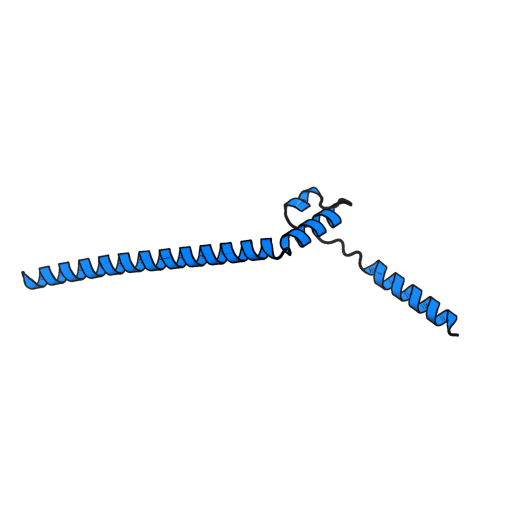TSTTHHHHHHHHHHHHT-HHHHHHHHHHHHHHHHHHHHHHHHHHHHHHHHHHHHHHHHHHHHH--

Sequence (102 aa):
MLWLAHFQIILLCIWLMCSSSNAMPCDSCGKECASACGTKHFRTCCFNYLRKRNDPDELRRSSDRRLIDFILLQGRALYTQELRERHNNGTLIDLGLQTYYN